Protein AF-A0A3D1E4Q9-F1 (afdb_monomer_lite)

pLDDT: mean 95.31, std 4.05, range [81.12, 98.81]

Radius of gyration: 12.77 Å; chains: 1; bounding box: 26×29×34 Å

Structure (mmCIF, N/CA/C/O backbone):
data_AF-A0A3D1E4Q9-F1
#
_entry.id   AF-A0A3D1E4Q9-F1
#
loop_
_atom_site.group_PDB
_atom_site.id
_atom_site.type_symbol
_atom_site.label_atom_id
_atom_site.label_alt_id
_atom_site.label_comp_id
_atom_site.label_asym_id
_atom_site.label_entity_id
_atom_site.label_seq_id
_atom_site.pdbx_PDB_ins_code
_atom_site.Cartn_x
_atom_site.Cartn_y
_atom_site.Cartn_z
_atom_site.occupancy
_atom_site.B_iso_or_equiv
_atom_site.auth_seq_id
_atom_site.auth_comp_id
_atom_site.auth_asym_id
_atom_site.auth_atom_id
_atom_site.pdbx_PDB_model_num
ATOM 1 N N . MET A 1 1 ? -9.385 3.324 14.608 1.00 96.38 1 MET A N 1
ATOM 2 C CA . MET A 1 1 ? -9.433 2.562 13.348 1.00 96.38 1 MET A CA 1
ATOM 3 C C . MET A 1 1 ? -8.078 2.672 12.675 1.00 96.38 1 MET A C 1
ATOM 5 O O . MET A 1 1 ? -7.638 3.794 12.461 1.00 96.38 1 MET A O 1
ATOM 9 N N . LYS A 1 2 ? -7.411 1.559 12.390 1.00 98.38 2 LYS A N 1
ATOM 10 C CA . LYS A 1 2 ? -6.113 1.495 11.714 1.00 98.38 2 LYS A CA 1
ATOM 11 C C . LYS A 1 2 ? -6.325 1.152 10.248 1.00 98.38 2 LYS A C 1
ATOM 13 O O . LYS A 1 2 ? -6.887 0.103 9.945 1.00 98.38 2 LYS A O 1
ATOM 18 N N . ILE A 1 3 ? -5.875 2.010 9.344 1.00 98.56 3 ILE A N 1
ATOM 19 C CA . ILE A 1 3 ? -5.990 1.792 7.900 1.00 98.56 3 ILE A CA 1
ATOM 20 C C . ILE A 1 3 ? -4.596 1.652 7.298 1.00 98.56 3 ILE A C 1
ATOM 22 O O . ILE A 1 3 ? -3.726 2.502 7.506 1.00 98.56 3 ILE A O 1
ATOM 26 N N . TRP A 1 4 ? -4.422 0.596 6.508 1.00 98.62 4 TRP A N 1
ATOM 27 C CA . TRP A 1 4 ? -3.265 0.406 5.646 1.00 98.62 4 TRP A CA 1
ATOM 28 C C . TRP A 1 4 ? -3.487 1.173 4.346 1.00 98.62 4 TRP A C 1
ATOM 30 O O . TRP A 1 4 ? -4.357 0.814 3.555 1.00 98.62 4 TRP A O 1
ATOM 40 N N . TYR A 1 5 ? -2.713 2.223 4.102 1.00 98.06 5 TYR A N 1
ATOM 41 C CA . TYR A 1 5 ? -2.682 2.892 2.807 1.00 98.06 5 TYR A CA 1
ATOM 42 C C . TYR A 1 5 ? -1.588 2.273 1.937 1.00 98.06 5 TYR A C 1
ATOM 44 O O . TYR A 1 5 ? -0.401 2.398 2.248 1.00 98.06 5 TYR A O 1
ATOM 52 N N . GLN A 1 6 ? -1.979 1.628 0.839 1.00 97.75 6 GLN A N 1
ATOM 53 C CA . GLN A 1 6 ? -1.050 1.057 -0.127 1.00 97.75 6 GLN A CA 1
ATOM 54 C C . GLN A 1 6 ? -0.792 2.020 -1.280 1.00 97.75 6 GLN A C 1
ATOM 56 O O . GLN A 1 6 ? -1.671 2.270 -2.095 1.00 97.75 6 GLN A O 1
ATOM 61 N N . SER A 1 7 ? 0.448 2.464 -1.423 1.00 95.69 7 SER A N 1
ATOM 62 C CA . SER A 1 7 ? 0.934 3.185 -2.595 1.00 95.69 7 SER A CA 1
ATOM 63 C C . SER A 1 7 ? 1.725 2.259 -3.518 1.00 95.69 7 SER A C 1
ATOM 65 O O . SER A 1 7 ? 2.447 1.374 -3.052 1.00 95.69 7 SER A O 1
ATOM 67 N N . PHE A 1 8 ? 1.618 2.473 -4.828 1.00 95.12 8 PHE A N 1
ATOM 68 C CA . PHE A 1 8 ? 2.440 1.777 -5.829 1.00 95.12 8 PHE A CA 1
ATOM 69 C C . PHE A 1 8 ? 3.786 2.473 -6.059 1.00 95.12 8 PHE A C 1
ATOM 71 O O . PHE A 1 8 ? 4.732 1.867 -6.563 1.00 95.12 8 PHE A O 1
ATOM 78 N N . VAL A 1 9 ? 3.898 3.724 -5.610 1.00 93.25 9 VAL A N 1
ATOM 79 C CA . VAL A 1 9 ? 5.170 4.434 -5.474 1.00 93.25 9 VAL A CA 1
ATOM 80 C C . VAL A 1 9 ? 5.688 4.327 -4.043 1.00 93.25 9 VAL A C 1
ATOM 82 O O . VAL A 1 9 ? 4.993 3.842 -3.151 1.00 93.25 9 VAL A O 1
ATOM 85 N N . ASN A 1 10 ? 6.912 4.783 -3.797 1.00 92.06 10 ASN A N 1
ATOM 86 C CA . ASN A 1 10 ? 7.458 4.928 -2.450 1.00 92.06 10 ASN A CA 1
ATOM 87 C C . ASN A 1 10 ? 7.909 6.375 -2.195 1.00 92.06 10 ASN A C 1
ATOM 89 O O . ASN A 1 10 ? 7.958 7.199 -3.113 1.00 92.06 10 ASN A O 1
ATOM 93 N N . ALA A 1 11 ? 8.213 6.698 -0.935 1.00 89.44 11 ALA A N 1
ATOM 94 C CA . ALA A 1 11 ? 8.547 8.064 -0.530 1.00 89.44 11 ALA A CA 1
ATOM 95 C C . ALA A 1 11 ? 9.786 8.619 -1.258 1.00 89.44 11 ALA A C 1
ATOM 97 O O . ALA A 1 11 ? 9.849 9.811 -1.538 1.00 89.44 11 ALA A O 1
ATOM 98 N N . THR A 1 12 ? 10.750 7.765 -1.612 1.00 89.50 12 THR A N 1
ATOM 99 C CA . THR A 1 12 ? 11.948 8.167 -2.362 1.00 89.50 12 THR A CA 1
ATOM 100 C C . THR A 1 12 ? 11.632 8.476 -3.824 1.00 89.50 12 THR A C 1
ATOM 102 O O . THR A 1 12 ? 12.167 9.436 -4.372 1.00 89.50 12 THR A O 1
ATOM 105 N N . ALA A 1 13 ? 10.749 7.697 -4.451 1.00 88.56 13 ALA A N 1
ATOM 106 C CA . ALA A 1 13 ? 10.341 7.886 -5.841 1.00 88.56 13 ALA A CA 1
ATOM 107 C C . ALA A 1 13 ? 9.437 9.113 -6.040 1.00 88.56 13 ALA A C 1
ATOM 109 O O . ALA A 1 13 ? 9.436 9.714 -7.113 1.00 88.56 13 ALA A O 1
ATOM 110 N N . ALA A 1 14 ? 8.664 9.490 -5.017 1.00 85.62 14 ALA A N 1
ATOM 111 C CA . ALA A 1 14 ? 7.664 10.549 -5.118 1.00 85.62 14 ALA A CA 1
ATOM 112 C C . ALA A 1 14 ? 7.547 11.400 -3.829 1.00 85.62 14 ALA A C 1
ATOM 114 O O . ALA A 1 14 ? 6.455 11.505 -3.262 1.00 85.62 14 ALA A O 1
ATOM 115 N N . PRO A 1 15 ? 8.630 12.053 -3.356 1.00 81.12 15 PRO A N 1
ATOM 116 C CA . PRO A 1 15 ? 8.667 12.681 -2.029 1.00 81.12 15 PRO A CA 1
ATOM 117 C C . PRO A 1 15 ? 7.619 13.789 -1.858 1.00 81.12 15 PRO A C 1
ATOM 119 O O . PRO A 1 15 ? 6.821 13.766 -0.925 1.00 81.12 15 PRO A O 1
ATOM 122 N N . GLY A 1 16 ? 7.529 14.719 -2.815 1.00 87.12 16 GLY A N 1
ATOM 123 C CA . GLY A 1 16 ? 6.560 15.821 -2.746 1.00 87.12 16 GLY A CA 1
ATOM 124 C C . GLY A 1 16 ? 5.099 15.397 -2.941 1.00 87.12 16 GLY A C 1
ATOM 125 O O . GLY A 1 16 ? 4.190 16.148 -2.587 1.00 87.12 16 GLY A O 1
ATOM 126 N N . TYR A 1 17 ? 4.859 14.221 -3.522 1.00 87.69 17 TYR A N 1
ATOM 127 C CA . TYR A 1 17 ? 3.528 13.621 -3.615 1.00 87.69 17 TYR A CA 1
ATOM 128 C C . TYR A 1 17 ? 3.142 12.98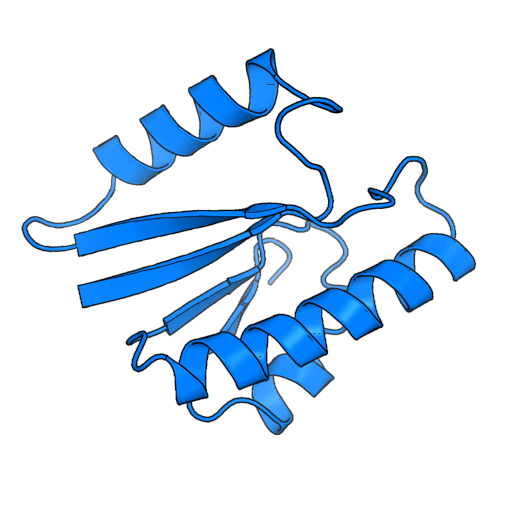0 -2.282 1.00 87.69 17 TYR A C 1
ATOM 130 O O . TYR A 1 17 ? 2.048 13.233 -1.783 1.00 87.69 17 TYR A O 1
ATOM 138 N N . TRP A 1 18 ? 4.063 12.225 -1.677 1.00 89.88 18 TRP A N 1
ATOM 139 C CA . TRP A 1 18 ? 3.835 11.492 -0.435 1.00 89.88 18 TRP A CA 1
ATOM 140 C C . TRP A 1 18 ? 3.412 12.402 0.718 1.00 89.88 18 TRP A C 1
ATOM 142 O O . TRP A 1 18 ? 2.415 12.140 1.394 1.00 89.88 18 TRP A O 1
ATOM 152 N N . ASP A 1 19 ? 4.125 13.511 0.909 1.00 90.62 19 ASP A N 1
ATOM 153 C CA . ASP A 1 19 ? 3.838 14.452 1.994 1.00 90.62 19 ASP A CA 1
ATOM 154 C C . ASP A 1 19 ? 2.487 15.145 1.798 1.00 90.62 19 ASP A C 1
ATOM 156 O O . ASP A 1 19 ? 1.680 15.233 2.725 1.00 90.62 19 ASP A O 1
ATOM 160 N N . ARG A 1 20 ? 2.195 15.589 0.569 1.00 94.31 20 ARG A N 1
ATOM 161 C CA . ARG A 1 20 ? 0.923 16.254 0.249 1.00 94.31 20 ARG A CA 1
ATOM 162 C C . ARG A 1 20 ? -0.261 15.313 0.407 1.00 94.31 20 ARG A C 1
ATOM 164 O O . ARG A 1 20 ? -1.249 15.678 1.040 1.00 94.31 20 ARG A O 1
ATOM 171 N N . LEU A 1 21 ? -0.156 14.112 -0.151 1.00 93.50 21 LEU A N 1
ATOM 172 C CA . LEU A 1 21 ? -1.203 13.104 -0.087 1.00 93.50 21 LEU A CA 1
ATOM 173 C C . LEU A 1 21 ? -1.454 12.667 1.354 1.00 93.50 21 LEU A C 1
ATOM 175 O O . LEU A 1 21 ? -2.599 12.643 1.803 1.00 93.50 21 LEU A O 1
ATOM 179 N N . SER A 1 22 ? -0.392 12.347 2.093 1.00 93.81 22 SER A N 1
ATOM 180 C CA . SER A 1 22 ? -0.538 11.890 3.471 1.00 93.81 22 SER A CA 1
ATOM 181 C C . SER A 1 22 ? -1.096 12.981 4.381 1.00 93.81 22 SER A C 1
ATOM 183 O O . SER A 1 22 ? -1.964 12.689 5.204 1.00 93.81 22 SER A O 1
ATOM 185 N N . GLY A 1 23 ? -0.684 14.238 4.193 1.00 95.75 23 GLY A N 1
ATOM 186 C CA . GLY A 1 23 ? -1.267 15.391 4.877 1.00 95.75 23 GLY A CA 1
ATOM 187 C C . GLY A 1 23 ? -2.752 15.570 4.560 1.00 95.75 23 GLY A C 1
ATOM 188 O O . GLY A 1 23 ? -3.562 15.702 5.477 1.00 95.75 23 GLY A O 1
ATOM 189 N N . PHE A 1 24 ? -3.123 15.506 3.278 1.00 96.38 24 PHE A N 1
ATOM 190 C CA . PHE A 1 24 ? -4.516 15.601 2.843 1.00 96.38 24 PHE A CA 1
ATOM 191 C C . PHE A 1 24 ? -5.384 14.497 3.461 1.00 96.38 24 PHE A C 1
ATOM 193 O O . PHE A 1 24 ? -6.389 14.800 4.100 1.00 96.38 24 PHE A O 1
ATOM 200 N N . LEU A 1 25 ? -4.980 13.229 3.339 1.00 96.12 25 LEU A N 1
ATOM 201 C CA . LEU A 1 25 ? -5.762 12.101 3.850 1.00 96.12 25 LEU A CA 1
ATOM 202 C C . LEU A 1 25 ? -5.896 12.136 5.376 1.00 96.12 25 LEU A C 1
ATOM 204 O O . LEU A 1 25 ? -6.986 11.907 5.895 1.00 96.12 25 LEU A O 1
ATOM 208 N N . LYS A 1 26 ? -4.826 12.484 6.103 1.00 96.25 26 LYS A N 1
ATOM 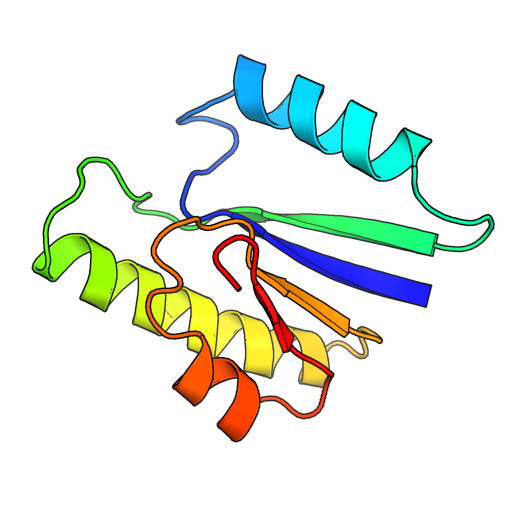209 C CA . LYS A 1 26 ? -4.880 12.642 7.566 1.00 96.25 26 LYS A CA 1
ATOM 210 C C . LYS A 1 26 ? -5.822 13.772 7.987 1.00 96.25 26 LYS A C 1
ATOM 212 O O . LYS A 1 26 ? -6.528 13.614 8.975 1.00 96.25 26 LYS A O 1
ATOM 217 N N . ALA A 1 27 ? -5.871 14.875 7.239 1.00 97.56 27 ALA A N 1
ATOM 218 C CA . ALA A 1 27 ? -6.772 15.993 7.526 1.00 97.56 27 ALA A CA 1
ATOM 219 C C . ALA A 1 27 ? -8.256 15.660 7.285 1.00 97.56 27 ALA A C 1
ATOM 221 O O . ALA A 1 27 ? -9.120 16.253 7.925 1.00 97.56 27 ALA A O 1
ATOM 222 N N . GLN A 1 28 ? -8.556 14.723 6.380 1.00 96.75 28 GLN A N 1
ATOM 223 C CA . GLN A 1 28 ? -9.924 14.255 6.113 1.00 96.75 28 GLN A CA 1
ATOM 224 C C . GLN A 1 28 ? -10.335 13.052 6.978 1.00 96.75 28 GLN A C 1
ATOM 226 O O . GLN A 1 28 ? -11.506 12.667 7.002 1.00 96.75 28 GLN A O 1
ATOM 231 N N . ALA A 1 29 ? -9.386 12.435 7.684 1.00 97.06 29 ALA A N 1
ATOM 232 C CA . ALA A 1 29 ? -9.650 11.274 8.514 1.00 97.06 29 ALA A CA 1
ATOM 233 C C . ALA A 1 29 ? -10.506 11.650 9.737 1.00 97.06 29 ALA A C 1
ATOM 235 O O . ALA A 1 29 ? -10.298 12.673 10.391 1.00 97.06 29 ALA A O 1
ATOM 236 N N . ARG A 1 30 ? -11.472 10.791 10.082 1.00 97.44 30 ARG A N 1
ATOM 237 C CA . ARG A 1 30 ? -12.282 10.973 11.297 1.00 97.44 30 ARG A CA 1
ATOM 238 C C . ARG A 1 30 ? -11.404 10.840 12.552 1.00 97.44 30 ARG A C 1
ATOM 240 O O . ARG A 1 30 ? -10.460 10.043 12.529 1.00 97.44 30 ARG A O 1
ATOM 247 N N . PRO A 1 31 ? -11.741 11.517 13.668 1.00 97.31 31 PRO A N 1
ATOM 248 C CA . PRO A 1 31 ? -11.025 11.357 14.933 1.00 97.31 31 PRO A CA 1
ATOM 249 C C . PRO A 1 31 ? -10.846 9.885 15.332 1.00 97.31 31 PRO A C 1
ATOM 251 O O . PRO A 1 31 ? -11.771 9.084 15.204 1.00 97.31 31 PRO A O 1
ATOM 254 N N . GLY A 1 32 ? -9.647 9.527 15.802 1.00 97.12 32 GLY A N 1
ATOM 255 C CA . GLY A 1 32 ? -9.298 8.146 16.162 1.00 97.12 32 GLY A CA 1
ATOM 256 C C . GLY A 1 32 ? -8.980 7.225 14.975 1.00 97.12 32 GLY A C 1
ATOM 257 O O . GLY A 1 32 ? -8.850 6.012 15.167 1.00 97.12 32 GLY A O 1
ATOM 258 N N . THR A 1 33 ? -8.862 7.766 13.758 1.00 98.25 33 THR A N 1
ATOM 259 C CA . THR A 1 33 ? -8.361 7.037 12.583 1.00 98.25 33 THR A CA 1
ATOM 260 C C . THR A 1 33 ? -6.857 7.244 12.434 1.00 98.25 33 THR A C 1
ATOM 262 O O . THR A 1 33 ? -6.381 8.376 12.383 1.00 98.25 33 THR A O 1
ATOM 265 N N . GLU A 1 34 ? -6.120 6.148 12.336 1.00 98.00 34 GLU A N 1
ATOM 266 C CA . GLU A 1 34 ? -4.687 6.111 12.075 1.00 98.00 34 GLU A CA 1
ATOM 267 C C . GLU A 1 34 ? -4.460 5.589 10.653 1.00 98.00 34 GLU A C 1
ATOM 269 O O . GLU A 1 34 ? -5.002 4.550 10.277 1.00 98.00 34 GLU A O 1
ATOM 274 N N . LEU A 1 35 ? -3.685 6.330 9.860 1.00 98.00 35 LEU A N 1
ATOM 275 C CA . LEU A 1 35 ? -3.309 5.961 8.496 1.00 98.00 35 LEU A CA 1
ATOM 276 C C . LEU A 1 35 ? -1.811 5.636 8.457 1.00 98.00 35 LEU A C 1
ATOM 278 O O . LEU A 1 35 ? -0.991 6.535 8.684 1.00 98.00 35 LEU A O 1
ATOM 282 N N . THR A 1 36 ? -1.461 4.399 8.104 1.00 97.81 36 THR A N 1
ATOM 283 C CA . THR A 1 36 ? -0.069 3.988 7.856 1.00 97.81 36 THR A CA 1
ATOM 284 C C . THR A 1 36 ? 0.166 3.885 6.356 1.00 97.81 36 THR A C 1
ATOM 286 O O . THR A 1 36 ? -0.608 3.248 5.649 1.00 97.81 36 THR A O 1
ATOM 289 N N . PHE A 1 37 ? 1.215 4.535 5.854 1.00 96.69 37 PHE A N 1
ATOM 290 C CA . PHE A 1 37 ? 1.505 4.615 4.423 1.00 96.69 37 PHE A CA 1
ATOM 291 C C . PHE A 1 37 ? 2.603 3.624 4.049 1.00 96.69 37 PHE A C 1
ATOM 293 O O . PHE A 1 37 ? 3.724 3.729 4.544 1.00 96.69 37 PHE A O 1
ATOM 300 N N . HIS A 1 38 ? 2.294 2.710 3.135 1.00 97.19 38 HIS A N 1
ATOM 301 C CA . HIS A 1 38 ? 3.200 1.672 2.656 1.00 97.19 38 HIS A CA 1
ATOM 302 C C . HIS A 1 38 ? 3.442 1.853 1.161 1.00 97.19 38 HIS A C 1
ATOM 304 O O . HIS A 1 38 ? 2.496 2.004 0.393 1.00 97.19 38 HIS A O 1
ATOM 310 N N . GLY A 1 39 ? 4.706 1.863 0.745 1.00 95.94 39 GLY A N 1
ATOM 311 C CA . GLY A 1 39 ? 5.087 1.904 -0.668 1.00 95.94 39 GLY A CA 1
ATOM 312 C C . GLY A 1 39 ? 5.510 0.534 -1.176 1.00 95.94 39 GLY A C 1
ATOM 313 O O . GLY A 1 39 ? 5.772 -0.367 -0.380 1.00 95.94 39 GLY A O 1
ATOM 314 N N . ILE A 1 40 ? 5.607 0.393 -2.495 1.00 96.19 40 ILE A N 1
ATOM 315 C CA . ILE A 1 40 ? 6.213 -0.779 -3.137 1.00 96.19 40 ILE A CA 1
ATOM 316 C C . ILE A 1 40 ? 7.630 -0.426 -3.593 1.00 96.19 40 ILE A C 1
ATOM 318 O O . ILE A 1 40 ? 7.901 0.693 -4.038 1.00 96.19 40 ILE A O 1
ATOM 322 N N . ASP A 1 41 ? 8.541 -1.386 -3.461 1.00 94.00 41 ASP A N 1
ATOM 323 C CA . ASP A 1 41 ? 9.891 -1.316 -4.007 1.00 94.00 41 ASP A CA 1
ATOM 324 C C . ASP A 1 41 ? 10.254 -2.664 -4.661 1.00 94.00 41 ASP A C 1
ATOM 326 O O . ASP A 1 41 ? 10.157 -3.697 -3.994 1.00 94.00 41 ASP A O 1
ATOM 330 N N . PRO A 1 42 ? 10.637 -2.700 -5.951 1.00 93.25 42 PRO A N 1
ATOM 331 C CA . PRO A 1 42 ? 10.715 -1.575 -6.886 1.00 93.25 42 PRO A CA 1
ATOM 332 C C . PRO A 1 42 ? 9.336 -0.980 -7.208 1.00 93.25 42 PRO A C 1
ATOM 334 O O . PRO A 1 42 ? 8.387 -1.704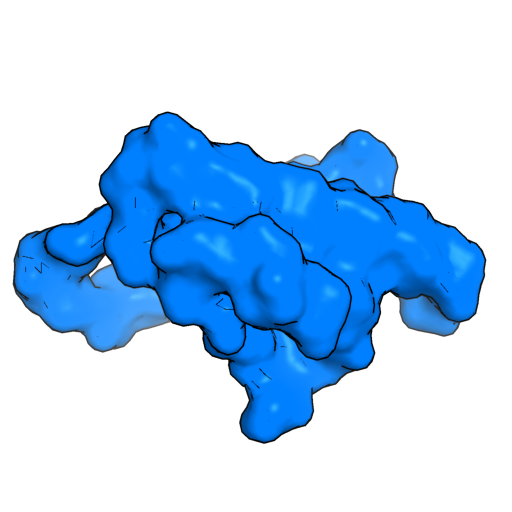 -7.508 1.00 93.25 42 PRO A O 1
ATOM 337 N N . TYR A 1 43 ? 9.245 0.349 -7.178 1.00 93.44 43 TYR A N 1
ATOM 338 C CA . TYR A 1 43 ? 8.005 1.095 -7.395 1.00 93.44 43 TYR A CA 1
ATOM 339 C C . TYR A 1 43 ? 7.490 1.022 -8.838 1.00 93.44 43 TYR A C 1
ATOM 341 O O . TYR A 1 43 ? 8.223 0.688 -9.781 1.00 93.44 43 TYR A O 1
ATOM 349 N N . ASP A 1 44 ? 6.216 1.363 -9.016 1.00 91.44 44 ASP A N 1
ATOM 350 C CA . ASP A 1 44 ? 5.630 1.582 -10.332 1.00 91.44 44 ASP A CA 1
ATOM 351 C C . ASP A 1 44 ? 6.227 2.841 -10.975 1.00 91.44 44 ASP A C 1
ATOM 353 O O . ASP A 1 44 ? 6.026 3.966 -10.519 1.00 91.44 44 ASP A O 1
ATOM 357 N N . SER A 1 45 ? 7.053 2.622 -11.996 1.00 82.75 45 SER A N 1
ATOM 358 C CA . SER A 1 45 ? 7.787 3.681 -12.691 1.00 82.75 45 SER A CA 1
ATOM 359 C C . SER A 1 45 ? 7.084 4.140 -13.971 1.00 82.75 45 SER A C 1
ATOM 361 O O . SER A 1 45 ? 7.361 5.238 -14.448 1.00 82.75 45 SER A O 1
ATOM 363 N N . TYR A 1 46 ? 6.215 3.300 -14.549 1.00 83.56 46 TYR A N 1
ATOM 364 C CA . TYR A 1 46 ? 5.593 3.519 -15.854 1.00 83.56 46 TYR A CA 1
ATOM 365 C C . TYR A 1 46 ? 4.314 2.693 -15.970 1.00 83.56 46 TYR A C 1
ATOM 367 O O . TYR A 1 46 ? 4.329 1.502 -15.665 1.00 83.56 46 TYR A O 1
ATOM 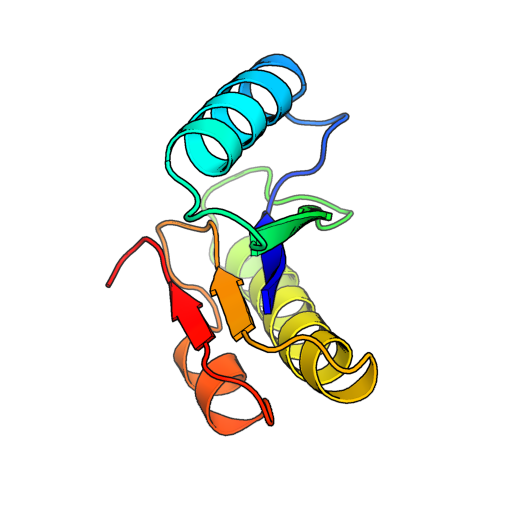375 N N . ALA A 1 47 ? 3.279 3.280 -16.575 1.00 83.44 47 ALA A N 1
ATOM 376 C CA . ALA A 1 47 ? 2.043 2.580 -16.913 1.00 83.44 47 ALA A CA 1
ATOM 377 C C . ALA A 1 47 ? 2.311 1.495 -17.979 1.00 83.44 47 ALA A C 1
ATOM 379 O O . ALA A 1 47 ? 2.264 1.736 -19.188 1.00 83.44 47 ALA A O 1
ATOM 380 N N . HIS A 1 48 ? 2.661 0.292 -17.526 1.00 92.81 48 HIS A N 1
ATOM 381 C CA . HIS A 1 48 ? 3.006 -0.847 -18.368 1.00 92.81 48 HIS A CA 1
ATOM 382 C C . HIS A 1 48 ? 2.530 -2.144 -17.716 1.00 92.81 48 HIS A C 1
ATOM 384 O O . HIS A 1 48 ? 2.784 -2.383 -16.539 1.00 92.81 48 HIS A O 1
ATOM 390 N N . ALA A 1 49 ? 1.920 -3.040 -18.497 1.00 94.06 49 ALA A N 1
ATOM 391 C CA . ALA A 1 49 ? 1.236 -4.229 -17.975 1.00 94.06 49 ALA A CA 1
ATOM 392 C C . ALA A 1 49 ? 2.113 -5.126 -17.076 1.00 94.06 49 ALA A C 1
ATOM 394 O O . ALA A 1 49 ? 1.637 -5.672 -16.088 1.00 94.06 49 ALA A O 1
ATOM 395 N N . LEU A 1 50 ? 3.408 -5.261 -17.387 1.00 93.88 50 LEU A N 1
ATOM 396 C CA . LEU A 1 50 ? 4.336 -6.030 -16.542 1.00 93.88 50 LEU A CA 1
ATOM 397 C C . LEU A 1 50 ? 4.606 -5.370 -15.182 1.00 93.88 50 LEU A C 1
ATOM 399 O O . LEU A 1 50 ? 4.821 -6.072 -14.195 1.00 93.88 50 LEU A O 1
ATOM 403 N N . VAL A 1 51 ? 4.613 -4.037 -15.134 1.00 94.69 51 VAL A N 1
ATOM 404 C CA . VAL A 1 51 ? 4.801 -3.277 -13.895 1.00 94.69 51 VAL A CA 1
ATOM 405 C C . VAL A 1 51 ? 3.533 -3.366 -13.053 1.00 94.69 51 VAL A C 1
ATOM 407 O O . VAL A 1 51 ? 3.620 -3.734 -11.885 1.00 94.69 51 VAL A O 1
ATOM 410 N N . GLU A 1 52 ? 2.369 -3.180 -13.681 1.00 95.44 52 GLU A N 1
ATOM 411 C CA . GLU A 1 52 ? 1.054 -3.367 -13.057 1.00 95.44 52 GLU A CA 1
ATOM 412 C C . GLU A 1 52 ? 0.895 -4.759 -12.452 1.00 95.44 52 GLU A C 1
ATOM 414 O O . GLU A 1 52 ? 0.493 -4.898 -11.302 1.00 95.44 52 GLU A O 1
ATOM 419 N N . TYR A 1 53 ? 1.273 -5.803 -13.192 1.00 95.75 53 TYR A N 1
ATOM 420 C CA . TYR A 1 53 ? 1.221 -7.175 -12.696 1.00 95.75 53 TYR A CA 1
ATOM 421 C C . TYR A 1 53 ? 2.132 -7.384 -11.477 1.00 95.75 53 TYR A C 1
ATOM 423 O O . TYR A 1 53 ? 1.714 -7.964 -10.472 1.00 95.75 53 TYR A O 1
ATOM 431 N N . ARG A 1 54 ? 3.381 -6.900 -11.538 1.00 96.56 54 ARG A N 1
ATOM 432 C CA . ARG A 1 54 ? 4.350 -7.033 -10.440 1.00 96.56 54 ARG A CA 1
ATOM 433 C C . ARG A 1 54 ? 3.879 -6.291 -9.189 1.00 96.56 54 ARG A C 1
ATOM 435 O O . ARG A 1 54 ? 3.828 -6.889 -8.119 1.00 96.56 54 ARG A O 1
ATOM 442 N N . CYS A 1 55 ? 3.551 -5.008 -9.320 1.00 97.44 55 CYS A N 1
ATOM 443 C CA . CYS A 1 55 ? 3.112 -4.185 -8.198 1.00 97.44 55 CYS A CA 1
ATOM 444 C C . CYS A 1 55 ? 1.736 -4.626 -7.683 1.00 97.44 55 CYS A C 1
ATOM 446 O O . CYS A 1 55 ? 1.527 -4.642 -6.475 1.00 97.44 55 CYS A O 1
ATOM 448 N N . GLY A 1 56 ? 0.841 -5.092 -8.558 1.00 97.31 56 GLY A N 1
ATOM 449 C CA . GLY A 1 56 ? -0.441 -5.684 -8.176 1.00 97.31 56 GLY A CA 1
ATOM 450 C C . GLY A 1 56 ? -0.272 -6.930 -7.306 1.00 97.31 56 GLY A C 1
ATOM 451 O O . GLY A 1 56 ? -0.908 -7.034 -6.261 1.00 97.31 56 GLY A O 1
ATOM 452 N N . ARG A 1 57 ? 0.657 -7.836 -7.650 1.00 97.94 57 ARG A N 1
ATOM 453 C CA . ARG A 1 57 ? 1.018 -8.975 -6.782 1.00 97.94 57 ARG A CA 1
ATOM 454 C C . ARG A 1 57 ? 1.439 -8.509 -5.385 1.00 97.94 57 ARG A C 1
ATOM 456 O O . ARG A 1 57 ? 0.994 -9.085 -4.393 1.00 97.94 57 ARG A O 1
ATOM 463 N N . ASP A 1 58 ? 2.291 -7.49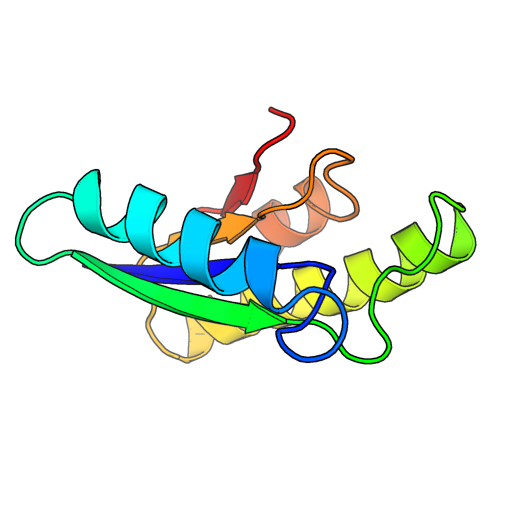0 -5.305 1.00 98.31 58 ASP A N 1
ATOM 464 C CA . ASP A 1 58 ? 2.780 -6.968 -4.022 1.00 98.31 58 ASP A CA 1
ATOM 465 C C . ASP A 1 58 ? 1.664 -6.278 -3.231 1.00 98.31 58 ASP A C 1
ATOM 467 O O . ASP A 1 58 ? 1.549 -6.474 -2.022 1.00 98.31 58 ASP A O 1
ATOM 471 N N . ALA A 1 59 ? 0.774 -5.555 -3.909 1.00 98.25 59 ALA A N 1
ATOM 472 C CA . ALA A 1 59 ? -0.404 -4.955 -3.301 1.00 98.25 59 ALA A CA 1
ATOM 473 C C . ALA A 1 59 ? -1.348 -6.017 -2.708 1.00 98.25 59 ALA A C 1
ATOM 475 O O . ALA A 1 59 ? -1.757 -5.882 -1.553 1.00 98.25 59 ALA A O 1
ATOM 476 N N . ILE A 1 60 ? -1.619 -7.110 -3.434 1.00 98.69 60 ILE A N 1
ATOM 477 C CA . ILE A 1 60 ? -2.417 -8.249 -2.943 1.00 98.69 60 ILE A CA 1
ATOM 478 C C . ILE A 1 60 ? -1.778 -8.856 -1.690 1.00 98.69 60 ILE A C 1
ATOM 480 O O .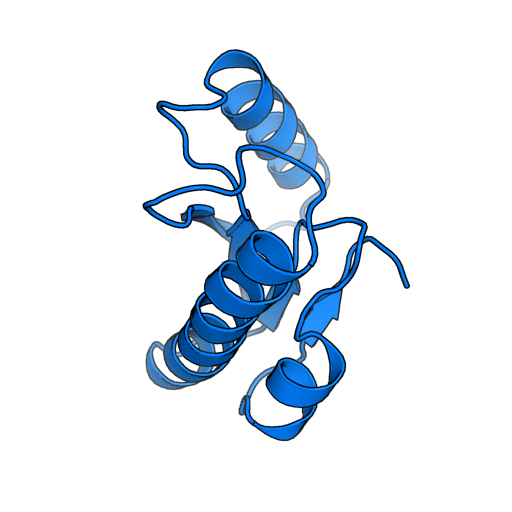 ILE A 1 60 ? -2.456 -9.066 -0.682 1.00 98.69 60 ILE A O 1
ATOM 484 N N . ALA A 1 61 ? -0.466 -9.109 -1.724 1.00 98.69 61 ALA A N 1
ATOM 485 C CA . ALA A 1 61 ? 0.256 -9.637 -0.571 1.00 98.69 61 ALA A CA 1
ATOM 486 C C . ALA A 1 61 ? 0.156 -8.694 0.639 1.00 98.69 61 ALA A C 1
ATOM 488 O O . ALA A 1 61 ? -0.092 -9.145 1.759 1.00 98.69 61 ALA A O 1
ATOM 489 N N . ASN A 1 62 ? 0.266 -7.385 0.415 1.00 98.69 62 ASN A N 1
ATOM 490 C CA . ASN A 1 62 ? 0.145 -6.380 1.465 1.00 98.69 62 ASN A CA 1
ATOM 491 C C . ASN A 1 62 ? -1.274 -6.286 2.038 1.00 98.69 62 ASN A C 1
ATOM 493 O O . ASN A 1 62 ? -1.417 -6.071 3.237 1.00 98.69 62 ASN A O 1
ATOM 497 N N . ALA A 1 63 ? -2.322 -6.510 1.241 1.00 98.75 63 ALA A N 1
ATOM 498 C CA . ALA A 1 63 ? -3.695 -6.564 1.750 1.00 98.75 63 ALA A CA 1
ATOM 499 C C . ALA A 1 63 ? -3.905 -7.747 2.711 1.00 98.75 63 ALA A C 1
ATOM 501 O O . ALA A 1 63 ? -4.532 -7.604 3.764 1.00 98.75 63 ALA A O 1
ATOM 502 N N . ILE A 1 64 ? -3.311 -8.903 2.401 1.00 98.81 64 ILE A N 1
ATOM 503 C CA . ILE A 1 64 ? -3.301 -10.068 3.296 1.00 98.81 64 ILE A CA 1
ATOM 504 C C . ILE A 1 64 ? -2.508 -9.753 4.575 1.00 98.81 64 ILE A C 1
ATOM 506 O O . ILE A 1 64 ? -2.950 -10.085 5.677 1.00 98.81 64 ILE A O 1
ATOM 510 N N . THR A 1 65 ? -1.349 -9.102 4.446 1.00 98.81 65 THR A N 1
ATOM 511 C CA . THR A 1 65 ? -0.517 -8.685 5.586 1.00 98.81 65 THR A CA 1
ATOM 512 C C . THR A 1 65 ? -1.244 -7.698 6.492 1.00 98.81 65 THR A C 1
ATOM 514 O O . THR A 1 65 ? -1.250 -7.901 7.702 1.00 98.81 65 THR A O 1
ATOM 517 N N . ALA A 1 66 ? -1.940 -6.705 5.934 1.00 98.75 66 ALA A N 1
ATOM 518 C CA . ALA A 1 66 ? -2.737 -5.751 6.702 1.00 98.75 66 ALA A CA 1
ATOM 519 C C . ALA A 1 66 ? -3.751 -6.466 7.610 1.00 98.75 66 ALA A C 1
ATOM 521 O O . ALA A 1 66 ? -3.856 -6.160 8.798 1.00 98.75 66 ALA A O 1
ATOM 522 N N . GLY A 1 67 ? -4.436 -7.486 7.084 1.00 98.44 67 GLY A N 1
ATOM 523 C CA . GLY A 1 67 ? -5.333 -8.317 7.885 1.00 98.44 67 GLY A CA 1
ATOM 524 C C . GLY A 1 67 ? -4.623 -9.070 9.014 1.00 98.44 67 GLY A C 1
ATOM 525 O O . GLY A 1 67 ? -5.109 -9.096 10.143 1.00 98.44 67 GLY A O 1
ATOM 526 N N . ARG A 1 68 ? -3.441 -9.639 8.747 1.00 98.44 68 ARG A N 1
ATOM 527 C CA . ARG A 1 68 ? -2.634 -10.359 9.753 1.00 98.44 68 ARG A CA 1
ATOM 528 C C . ARG A 1 68 ? -2.091 -9.451 10.853 1.00 98.44 68 ARG A C 1
ATOM 530 O O . ARG A 1 68 ? -1.980 -9.887 11.994 1.00 98.44 68 ARG A O 1
ATOM 537 N N . GLU A 1 69 ? -1.764 -8.211 10.518 1.00 98.50 69 GLU A N 1
ATOM 538 C CA . GLU A 1 69 ? -1.269 -7.207 11.465 1.00 98.50 69 GLU A CA 1
ATOM 539 C C . GLU A 1 69 ? -2.394 -6.516 12.255 1.00 98.50 69 GLU A C 1
ATOM 541 O O . GLU A 1 69 ? -2.128 -5.680 13.121 1.00 98.50 69 GLU A O 1
ATOM 546 N N . GLY A 1 70 ? -3.655 -6.888 12.007 1.00 98.25 70 GLY A N 1
ATOM 547 C CA . GLY A 1 70 ? -4.805 -6.373 12.746 1.00 98.25 70 GLY A CA 1
ATOM 548 C C . GLY A 1 70 ? -5.192 -4.948 12.354 1.00 98.25 70 GLY A C 1
ATOM 549 O O . GLY A 1 70 ? -5.671 -4.192 13.201 1.00 98.25 70 GLY A O 1
ATOM 550 N N . TYR A 1 71 ? -4.965 -4.563 11.095 1.00 98.75 71 TYR A N 1
ATOM 551 C CA . TYR A 1 71 ? -5.586 -3.365 10.533 1.00 98.75 71 TYR A CA 1
ATOM 552 C C . TYR A 1 71 ? -7.096 -3.578 10.377 1.00 98.75 71 TYR A C 1
ATOM 554 O O . TYR A 1 71 ? -7.569 -4.698 10.208 1.00 98.75 71 TYR A O 1
ATOM 562 N N . ASP A 1 72 ? -7.855 -2.488 10.411 1.00 98.69 72 ASP A N 1
ATOM 563 C CA . ASP A 1 72 ? -9.313 -2.506 10.264 1.00 98.69 72 ASP A CA 1
ATOM 564 C C . ASP A 1 72 ? -9.752 -2.381 8.793 1.00 98.69 72 ASP A C 1
ATOM 566 O O . ASP A 1 72 ? -10.904 -2.648 8.459 1.00 98.69 72 ASP A O 1
ATOM 570 N N . GLY A 1 73 ? -8.849 -1.953 7.904 1.00 98.44 73 GLY A N 1
ATOM 571 C CA . GLY A 1 73 ? -9.130 -1.761 6.484 1.00 98.44 73 GLY A CA 1
ATOM 572 C C . GLY A 1 73 ? -7.879 -1.476 5.659 1.00 98.44 73 GLY A C 1
ATOM 573 O O . GLY A 1 73 ? -6.829 -1.101 6.189 1.00 98.44 73 GLY A O 1
ATOM 574 N N . TYR A 1 74 ? -8.016 -1.638 4.347 1.00 98.62 74 TYR A N 1
ATOM 575 C CA . TYR A 1 74 ? -6.964 -1.442 3.359 1.00 98.62 74 TYR A CA 1
ATOM 576 C C . TYR A 1 74 ? -7.449 -0.500 2.250 1.00 98.62 74 TYR A C 1
ATOM 578 O O . TYR A 1 74 ? -8.483 -0.738 1.624 1.00 98.62 74 TYR A O 1
ATOM 586 N N . LEU A 1 75 ? -6.692 0.570 2.011 1.00 97.88 75 LEU A N 1
ATOM 587 C CA . LEU A 1 75 ? -6.953 1.575 0.986 1.00 97.88 75 LEU A CA 1
ATOM 588 C C . LEU A 1 75 ? -5.879 1.482 -0.104 1.00 97.88 75 LEU A C 1
ATOM 590 O O . LEU A 1 75 ? -4.725 1.846 0.129 1.00 97.88 75 LEU A O 1
ATOM 594 N N . MET A 1 76 ? -6.256 1.005 -1.290 1.00 97.81 76 MET A N 1
ATOM 595 C CA . MET A 1 76 ? -5.382 0.944 -2.459 1.00 97.81 76 MET A CA 1
ATOM 596 C C . MET A 1 76 ? -5.312 2.322 -3.125 1.00 97.81 76 MET A C 1
ATOM 598 O O . MET A 1 76 ? -6.247 2.793 -3.761 1.00 97.81 76 MET A O 1
ATOM 602 N N . GLY A 1 77 ? -4.174 2.984 -2.963 1.00 95.44 77 GLY A N 1
ATOM 603 C CA . GLY A 1 77 ? -3.861 4.300 -3.506 1.00 95.44 77 GLY A CA 1
ATOM 604 C C . GLY A 1 77 ? -3.350 4.278 -4.943 1.00 95.44 77 GLY A C 1
ATOM 605 O O . GLY A 1 77 ? -2.411 5.011 -5.250 1.00 95.44 77 GLY A O 1
ATOM 606 N N . HIS A 1 78 ? -3.913 3.424 -5.800 1.00 94.19 78 HIS A N 1
ATOM 607 C CA . HIS A 1 78 ? -3.507 3.267 -7.198 1.00 94.19 78 HIS A CA 1
ATOM 608 C C . HIS A 1 78 ? -4.707 3.431 -8.121 1.00 94.19 78 HIS A C 1
ATOM 610 O O . HIS A 1 78 ? -5.752 2.861 -7.850 1.00 94.19 78 HIS A O 1
ATOM 616 N N . PHE A 1 79 ? -4.573 4.210 -9.195 1.00 91.94 79 PHE A N 1
ATOM 617 C CA . PHE A 1 79 ? -5.710 4.561 -10.058 1.00 91.94 79 PHE A CA 1
ATOM 618 C C . PHE A 1 79 ? -6.118 3.436 -11.018 1.00 91.94 79 PHE A C 1
ATOM 620 O O . PHE A 1 79 ? -7.266 3.371 -11.439 1.00 91.94 79 PHE A O 1
ATOM 627 N N . GLN A 1 80 ? -5.183 2.561 -11.398 1.00 92.50 80 GLN A N 1
ATOM 628 C CA . GLN A 1 80 ? -5.459 1.465 -12.335 1.00 92.50 80 GLN A CA 1
ATOM 629 C C . GLN A 1 80 ? -6.004 0.210 -11.641 1.00 92.50 80 GLN A C 1
ATOM 631 O O . GLN A 1 80 ? -6.291 -0.772 -12.320 1.00 92.50 80 GLN A O 1
ATOM 636 N N . ASP A 1 81 ? -6.125 0.232 -10.307 1.00 93.75 81 ASP A N 1
ATOM 637 C CA . ASP A 1 81 ? -6.702 -0.840 -9.487 1.00 93.75 81 ASP A CA 1
ATOM 638 C C . ASP A 1 81 ? -6.099 -2.237 -9.731 1.00 93.75 81 ASP A C 1
ATOM 640 O O . ASP A 1 81 ? -6.745 -3.270 -9.533 1.00 93.75 81 ASP A O 1
ATOM 644 N N . SER A 1 82 ? -4.836 -2.294 -10.157 1.00 95.38 82 SER A N 1
ATOM 645 C CA . SER A 1 82 ? -4.136 -3.543 -10.448 1.00 95.38 82 SER A CA 1
ATOM 646 C C . SER A 1 82 ? -4.083 -4.455 -9.221 1.00 95.38 82 SER A C 1
ATOM 648 O O . SER A 1 82 ? -3.425 -4.155 -8.226 1.00 95.38 82 SER A O 1
ATOM 650 N N . GLY A 1 83 ? -4.768 -5.597 -9.305 1.00 96.44 83 GLY A N 1
ATOM 651 C CA . GLY A 1 83 ? -4.873 -6.572 -8.217 1.00 96.44 83 GLY A CA 1
ATOM 652 C C . GLY A 1 83 ? -5.965 -6.275 -7.182 1.00 96.44 83 GLY A C 1
ATOM 653 O O . GLY A 1 83 ? -5.998 -6.938 -6.146 1.00 96.44 83 GLY A O 1
ATOM 654 N N . MET A 1 84 ? -6.846 -5.292 -7.409 1.00 97.12 84 MET A N 1
ATOM 655 C CA . MET A 1 84 ? -7.896 -4.910 -6.452 1.00 97.12 84 MET A CA 1
ATOM 656 C C . MET A 1 84 ? -8.866 -6.057 -6.149 1.00 97.12 84 MET A C 1
ATOM 658 O O . MET A 1 84 ? -9.117 -6.353 -4.978 1.00 97.12 84 MET A O 1
ATOM 662 N N . TYR A 1 85 ? -9.392 -6.729 -7.177 1.00 97.69 85 TYR A N 1
ATOM 663 C CA . TYR A 1 85 ? -10.377 -7.796 -6.979 1.00 97.69 85 TYR A CA 1
ATOM 664 C C . TYR A 1 85 ? -9.768 -9.000 -6.258 1.00 97.69 85 TYR A C 1
ATOM 666 O O . TYR A 1 85 ? -10.391 -9.568 -5.360 1.00 97.69 85 TYR A O 1
ATOM 674 N N . GLU A 1 86 ? -8.533 -9.357 -6.595 1.00 98.50 86 GLU A N 1
ATOM 675 C CA . GLU A 1 86 ? -7.774 -10.414 -5.937 1.00 98.50 86 GLU A CA 1
ATOM 676 C C . GLU A 1 86 ? -7.454 -10.048 -4.485 1.00 98.50 86 GLU A C 1
ATOM 678 O O . GLU A 1 86 ? -7.626 -10.880 -3.594 1.00 98.50 86 GLU A O 1
ATOM 683 N N . ALA A 1 87 ? -7.047 -8.802 -4.222 1.00 98.31 87 ALA A N 1
ATOM 684 C CA . ALA A 1 87 ? -6.807 -8.307 -2.870 1.00 98.31 87 ALA A CA 1
ATOM 685 C C . ALA A 1 87 ? -8.086 -8.383 -2.028 1.00 98.31 87 ALA A C 1
ATOM 687 O O . ALA A 1 87 ? -8.055 -8.902 -0.914 1.00 98.31 87 ALA A O 1
ATOM 688 N N . ARG A 1 88 ? -9.225 -7.943 -2.574 1.00 97.81 88 ARG A N 1
ATOM 689 C CA . ARG A 1 88 ? -10.534 -8.013 -1.909 1.00 97.81 88 ARG A CA 1
ATOM 690 C C . ARG A 1 88 ? -10.975 -9.449 -1.635 1.00 97.81 88 ARG A C 1
ATOM 692 O O . ARG A 1 88 ? -11.558 -9.708 -0.589 1.00 97.81 88 ARG A O 1
ATOM 699 N N . ALA A 1 89 ? -10.708 -10.370 -2.556 1.00 98.38 89 ALA A N 1
ATOM 700 C CA . ALA A 1 89 ? -11.051 -11.778 -2.386 1.00 98.38 89 ALA A CA 1
ATOM 701 C C . ALA A 1 89 ? -10.151 -12.494 -1.362 1.00 98.38 89 ALA A C 1
ATOM 703 O O . ALA A 1 89 ? -10.601 -13.435 -0.710 1.00 98.38 89 ALA A O 1
ATOM 704 N N . ALA A 1 90 ? -8.888 -12.077 -1.233 1.00 98.19 90 ALA A N 1
ATOM 705 C CA . ALA A 1 90 ? -7.895 -12.751 -0.398 1.00 98.19 90 ALA A CA 1
ATOM 706 C C . ALA A 1 90 ? -7.727 -12.147 1.008 1.00 98.19 90 ALA A C 1
ATOM 708 O O . ALA A 1 90 ? -7.305 -12.853 1.928 1.00 98.19 90 ALA A O 1
ATOM 709 N N . ALA A 1 91 ? -7.999 -10.854 1.186 1.00 98.25 91 ALA A N 1
ATOM 710 C CA . ALA A 1 91 ? -7.806 -10.166 2.456 1.00 98.25 91 ALA A CA 1
ATOM 711 C C . ALA A 1 91 ? -8.938 -10.458 3.451 1.00 98.25 91 ALA A C 1
ATOM 713 O O . ALA A 1 91 ? -10.102 -10.603 3.091 1.00 98.25 91 ALA A O 1
ATOM 714 N N . SER A 1 92 ? -8.598 -10.477 4.741 1.00 98.44 92 SER A N 1
ATOM 715 C CA . SER A 1 92 ? -9.579 -10.584 5.831 1.00 98.44 92 SER A CA 1
ATOM 716 C C . SER A 1 92 ? -10.168 -9.233 6.254 1.00 98.44 92 SER A C 1
ATOM 718 O O . SER A 1 92 ? -10.972 -9.184 7.183 1.00 98.44 92 SER A O 1
ATOM 720 N N . VAL A 1 93 ? -9.742 -8.140 5.616 1.00 98.56 93 VAL A N 1
ATOM 721 C CA . VAL A 1 93 ? -10.165 -6.761 5.896 1.00 98.56 93 VAL A CA 1
ATOM 722 C C . VAL A 1 93 ? -10.807 -6.151 4.650 1.00 98.56 93 VAL A C 1
ATOM 724 O O . VAL A 1 93 ? -10.472 -6.565 3.538 1.00 98.56 93 VAL A O 1
ATOM 727 N N . PRO A 1 94 ? -11.701 -5.157 4.792 1.00 98.50 94 PRO A N 1
ATOM 728 C CA . PRO A 1 94 ? -12.244 -4.439 3.646 1.00 98.50 94 PRO A CA 1
ATOM 729 C C . PRO A 1 94 ? -11.135 -3.803 2.800 1.00 98.50 94 PRO A C 1
ATOM 731 O O . PRO A 1 94 ? -10.265 -3.110 3.330 1.00 98.50 94 PRO A O 1
ATOM 734 N N . VAL A 1 95 ? -11.204 -4.017 1.485 1.00 98.44 95 VAL A N 1
ATOM 735 C CA . VAL A 1 95 ? -10.303 -3.435 0.480 1.00 98.44 95 VAL A CA 1
ATOM 736 C C . VAL A 1 95 ? -11.100 -2.463 -0.382 1.00 98.44 95 VAL A C 1
ATOM 738 O O . VAL A 1 95 ? -12.040 -2.880 -1.065 1.00 98.44 95 VAL A O 1
ATOM 741 N N . ILE A 1 96 ? -10.711 -1.190 -0.354 1.00 97.56 96 ILE A N 1
ATOM 742 C CA . ILE A 1 96 ? -11.268 -0.112 -1.182 1.00 97.56 96 ILE A CA 1
ATOM 743 C C . ILE A 1 96 ? -10.145 0.465 -2.040 1.00 97.56 96 ILE A C 1
ATOM 745 O O . ILE A 1 96 ? -9.052 0.695 -1.517 1.00 97.56 96 ILE A O 1
ATOM 749 N N . SER A 1 97 ? -10.403 0.708 -3.321 1.00 95.56 97 SER A N 1
ATOM 750 C CA . SER A 1 97 ? -9.437 1.306 -4.243 1.00 95.56 97 SER A CA 1
ATOM 751 C C . SER A 1 97 ? -9.820 2.703 -4.716 1.00 95.56 97 SER A C 1
ATOM 753 O O . SER A 1 97 ? -10.960 3.139 -4.573 1.00 95.56 97 SER A O 1
ATOM 755 N N . LEU A 1 98 ? -8.829 3.428 -5.236 1.00 93.44 98 LEU A N 1
ATOM 756 C CA . LEU A 1 98 ? -8.974 4.795 -5.731 1.00 93.44 98 LEU A CA 1
ATOM 757 C C . LEU A 1 98 ? -9.704 4.873 -7.082 1.00 93.44 98 LEU A C 1
ATOM 759 O O . LEU A 1 98 ? -10.350 5.887 -7.334 1.00 93.44 98 LEU A O 1
ATOM 763 N N . GLY A 1 99 ? -9.558 3.869 -7.952 1.00 90.50 99 GLY A N 1
ATOM 764 C CA . GLY A 1 99 ? -10.150 3.856 -9.294 1.00 90.50 99 GLY A CA 1
ATOM 765 C C . GLY A 1 99 ? -11.607 3.378 -9.375 1.00 90.50 99 GLY A C 1
ATOM 766 O O . GLY A 1 99 ? -12.171 3.404 -10.470 1.00 90.50 99 GLY A O 1
ATOM 767 N N . GLU A 1 100 ? -12.207 2.968 -8.249 1.00 85.88 100 GLU A N 1
ATOM 768 C CA . GLU A 1 100 ? -13.584 2.441 -8.153 1.00 85.88 100 GLU A CA 1
ATOM 769 C C . GLU A 1 100 ? -14.699 3.478 -8.364 1.00 85.88 100 GLU A C 1
ATOM 771 O O . GLU A 1 100 ? -14.534 4.662 -7.985 1.00 85.88 100 GLU A O 1
#

Sequence (100 aa):
MKIWYQSFVNATAAPGYWDRLSGFLKAQARPGTELTFHGIDPYDSYAHALVEYRCGRDAIANAITAGREGYDGYLMGHFQDSGMYEARAAASVPVISLGE

Secondary structure (DSSP, 8-state):
-EEEEE-SS-TTTSHHHHHHHHHHHHHHSPTT-EEEEE--SS---SS-HHHHHHHHHHHHHHHHHHHHTT-SEEEE--TT-TTHHHHHHH-SS-EEES--

Foldseek 3Di:
DEEEEEDLADCVRPVVCVVVVVVVVVVVDDPPYHYDYDYDPVGQPDDDPVSLQVSLVVLLVVLQVCQVVPGQAYEYADQVCRVQVVSCVRHPHHYDYDND